Protein AF-A0A3D0IEE3-F1 (afdb_monomer)

Secondary structure (DSSP, 8-state):
-HHHHHHHHHHHHHHHHHHHHTT-THHHHHHHHHHHHHHTTT-HHHHHHHHHHSGGGGS-HHHHT-

Radius of gyration: 12.46 Å; Cα contacts (8 Å, |Δi|>4): 45; chains: 1; bounding box: 30×20×33 Å

Structure (mmCIF, N/CA/C/O backbone):
data_AF-A0A3D0IEE3-F1
#
_entry.id   AF-A0A3D0IEE3-F1
#
loop_
_atom_site.group_PDB
_atom_site.id
_atom_site.type_symbol
_atom_site.label_atom_id
_atom_site.label_alt_id
_atom_site.label_comp_id
_atom_site.label_asym_id
_atom_site.label_entity_id
_atom_site.label_seq_id
_atom_site.pdbx_PDB_ins_code
_atom_site.Cartn_x
_atom_site.Cartn_y
_atom_site.Cartn_z
_atom_site.occupancy
_atom_site.B_iso_or_equiv
_atom_site.auth_seq_id
_atom_site.auth_comp_id
_atom_site.auth_asym_id
_atom_site.auth_atom_id
_atom_site.pdbx_PDB_model_num
ATOM 1 N N . HIS A 1 1 ? -15.239 4.308 10.417 1.00 77.06 1 HIS A N 1
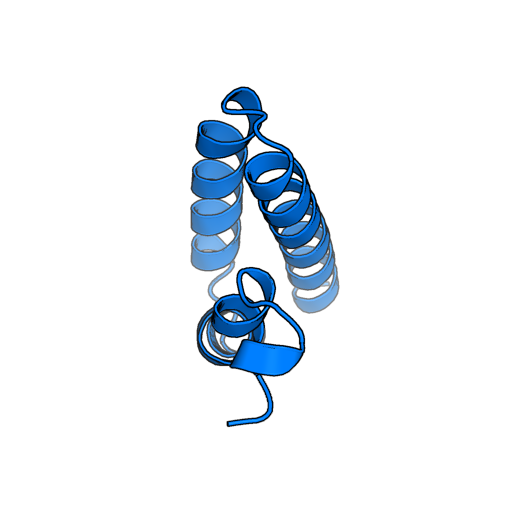ATOM 2 C CA . HIS A 1 1 ? -14.500 4.617 9.169 1.00 77.06 1 HIS A CA 1
ATOM 3 C C . HIS A 1 1 ? -13.269 3.704 8.969 1.00 77.06 1 HIS A C 1
ATOM 5 O O . HIS A 1 1 ? -12.178 4.212 8.738 1.00 77.06 1 HIS A O 1
ATOM 11 N N . ARG A 1 2 ? -13.400 2.364 9.058 1.00 82.50 2 ARG A N 1
ATOM 12 C CA . ARG A 1 2 ? -12.258 1.425 8.904 1.00 82.50 2 ARG A CA 1
ATOM 13 C C . ARG A 1 2 ? -11.802 1.311 7.444 1.00 82.50 2 ARG A C 1
ATOM 15 O O . ARG A 1 2 ? -10.628 1.493 7.162 1.00 82.50 2 ARG A O 1
ATOM 22 N N . LEU A 1 3 ? -12.757 1.142 6.527 1.00 88.19 3 LEU A N 1
ATOM 23 C CA . LEU A 1 3 ? -12.502 1.016 5.086 1.00 88.19 3 LEU A CA 1
ATOM 24 C C . LEU A 1 3 ? -11.821 2.252 4.486 1.00 88.19 3 LEU A C 1
ATOM 26 O O . LEU A 1 3 ? -10.878 2.117 3.723 1.00 88.19 3 LEU A O 1
ATOM 30 N N . VAL A 1 4 ? -12.230 3.459 4.889 1.00 91.31 4 VAL A N 1
ATOM 31 C CA . VAL A 1 4 ? -11.597 4.707 4.417 1.00 91.31 4 VAL A CA 1
ATOM 32 C C . VAL A 1 4 ? -10.130 4.788 4.858 1.00 91.31 4 VAL A C 1
ATOM 34 O O . VAL A 1 4 ? -9.276 5.164 4.069 1.00 91.31 4 VAL A O 1
ATOM 37 N N . LYS A 1 5 ? -9.817 4.377 6.097 1.00 90.19 5 LYS A N 1
ATOM 38 C CA . LYS A 1 5 ? -8.435 4.328 6.606 1.00 90.19 5 LYS A CA 1
ATOM 39 C C . LYS A 1 5 ? -7.579 3.261 5.921 1.00 90.19 5 LYS A C 1
ATOM 41 O O . LYS A 1 5 ? -6.368 3.446 5.824 1.00 90.19 5 LYS A O 1
ATOM 46 N N . ALA A 1 6 ? -8.191 2.154 5.502 1.00 91.00 6 ALA A N 1
ATOM 47 C CA . ALA A 1 6 ? -7.524 1.122 4.717 1.00 91.00 6 ALA A CA 1
ATOM 48 C C . ALA A 1 6 ? -7.246 1.614 3.291 1.00 91.00 6 ALA A C 1
ATOM 50 O O . ALA A 1 6 ? -6.117 1.512 2.829 1.00 91.00 6 ALA A O 1
ATOM 51 N N . ALA A 1 7 ? -8.235 2.232 2.638 1.00 91.25 7 ALA A N 1
ATOM 52 C CA . ALA A 1 7 ? -8.095 2.802 1.298 1.00 91.25 7 ALA A CA 1
ATOM 53 C C . ALA A 1 7 ? -7.014 3.894 1.232 1.00 91.25 7 ALA A C 1
ATOM 55 O O . ALA A 1 7 ? -6.210 3.904 0.305 1.00 91.25 7 ALA A O 1
ATOM 56 N N . ASP A 1 8 ? -6.954 4.767 2.240 1.00 92.81 8 ASP A N 1
ATOM 57 C CA . ASP A 1 8 ? -5.916 5.797 2.366 1.00 92.81 8 ASP A CA 1
ATOM 58 C C . ASP A 1 8 ? -4.501 5.185 2.419 1.00 92.81 8 ASP A C 1
ATOM 60 O O . ASP A 1 8 ? -3.623 5.555 1.638 1.00 92.81 8 ASP A O 1
ATOM 64 N N . ARG A 1 9 ? -4.300 4.156 3.257 1.00 91.56 9 ARG A N 1
ATOM 65 C CA . ARG A 1 9 ? -3.013 3.444 3.347 1.00 91.56 9 ARG A CA 1
ATOM 66 C C . ARG A 1 9 ? -2.672 2.670 2.078 1.00 91.56 9 ARG A C 1
ATOM 68 O O . ARG A 1 9 ? -1.522 2.703 1.652 1.00 91.56 9 ARG A O 1
ATOM 75 N N . LEU A 1 10 ? -3.651 2.011 1.457 1.00 91.62 10 LEU A N 1
ATOM 76 C CA . LEU A 1 10 ? -3.464 1.312 0.183 1.00 91.62 10 LEU A CA 1
ATOM 77 C C . LEU A 1 10 ? -3.027 2.283 -0.921 1.00 91.62 10 LEU A C 1
ATOM 79 O O . LEU A 1 10 ? -2.097 1.985 -1.666 1.00 91.62 10 LEU A O 1
ATOM 83 N N . SER A 1 11 ? -3.627 3.474 -0.989 1.00 91.75 11 SER A N 1
ATOM 84 C CA . SER A 1 11 ? -3.219 4.508 -1.945 1.00 91.75 11 SER A CA 1
ATOM 85 C C . SER A 1 11 ? -1.774 4.965 -1.714 1.00 91.75 11 SER A C 1
ATOM 87 O O . SER A 1 11 ? -1.030 5.155 -2.679 1.00 91.75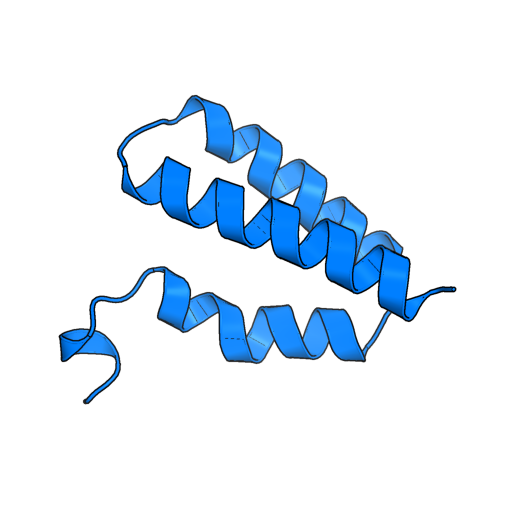 11 SER A O 1
ATOM 89 N N . ALA A 1 12 ? -1.361 5.130 -0.454 1.00 90.88 12 ALA A N 1
ATOM 90 C CA . ALA A 1 12 ? 0.014 5.486 -0.111 1.00 90.88 12 ALA A CA 1
ATOM 91 C C . ALA A 1 12 ? 1.007 4.361 -0.463 1.00 90.88 12 ALA A C 1
ATOM 93 O O . ALA A 1 12 ? 2.074 4.632 -1.016 1.00 90.88 12 ALA A O 1
ATOM 94 N N . PHE A 1 13 ? 0.633 3.103 -0.218 1.00 90.56 13 PHE A N 1
ATOM 95 C CA . PHE A 1 13 ? 1.429 1.926 -0.570 1.00 90.56 13 PHE A CA 1
ATOM 96 C C . PHE A 1 13 ? 1.655 1.820 -2.087 1.00 90.56 13 PHE A C 1
ATOM 98 O O . PHE A 1 13 ? 2.795 1.698 -2.535 1.00 90.56 13 PHE A O 1
ATOM 105 N N . LEU A 1 14 ? 0.593 1.958 -2.889 1.00 88.31 14 LEU A N 1
ATOM 106 C CA . LEU A 1 14 ? 0.687 1.921 -4.354 1.00 88.31 14 LEU A CA 1
ATOM 107 C C . LEU A 1 14 ? 1.569 3.047 -4.909 1.00 88.31 14 LEU A C 1
ATOM 109 O O . LEU A 1 14 ? 2.314 2.834 -5.866 1.00 88.31 14 LEU A O 1
ATOM 113 N N . LYS A 1 15 ? 1.522 4.240 -4.302 1.00 86.81 15 LYS A N 1
ATOM 114 C CA . LYS A 1 15 ? 2.407 5.347 -4.678 1.00 86.81 15 LYS A CA 1
ATOM 115 C C . LYS A 1 15 ? 3.873 4.989 -4.434 1.00 86.81 15 LYS A C 1
ATOM 117 O O . LYS A 1 15 ? 4.679 5.192 -5.335 1.00 86.81 15 LYS A O 1
ATOM 122 N N . CYS A 1 16 ? 4.201 4.415 -3.275 1.00 87.25 16 CYS A N 1
ATOM 123 C CA . CYS A 1 16 ? 5.567 3.979 -2.968 1.00 87.25 16 CYS A CA 1
ATOM 124 C C . CYS A 1 16 ? 6.061 2.918 -3.959 1.00 87.25 16 CYS A C 1
ATOM 126 O O . CYS A 1 16 ? 7.184 3.013 -4.437 1.00 87.25 16 CYS A O 1
ATOM 128 N N . LEU A 1 17 ? 5.204 1.962 -4.325 1.00 84.31 17 LEU A N 1
ATOM 129 C CA . LEU A 1 17 ? 5.542 0.897 -5.271 1.00 84.31 17 LEU A CA 1
ATOM 130 C C . LEU A 1 17 ? 5.854 1.436 -6.682 1.00 84.31 17 LEU A C 1
ATOM 132 O O . LEU A 1 17 ? 6.769 0.950 -7.345 1.00 84.31 17 LEU A O 1
ATOM 136 N N . MET A 1 18 ? 5.148 2.479 -7.135 1.00 81.00 18 MET A N 1
ATOM 137 C CA . MET A 1 18 ? 5.470 3.144 -8.406 1.00 81.00 18 MET A CA 1
ATOM 138 C C . MET A 1 18 ? 6.787 3.934 -8.355 1.00 81.00 18 MET A C 1
ATOM 140 O O . MET A 1 18 ? 7.526 3.930 -9.336 1.00 81.00 18 MET A O 1
ATOM 144 N N . GLU A 1 19 ? 7.087 4.602 -7.237 1.00 82.62 19 GLU A N 1
ATOM 145 C CA . GLU A 1 19 ? 8.345 5.349 -7.057 1.00 82.62 19 GLU A CA 1
ATOM 146 C C . GLU A 1 19 ? 9.558 4.412 -6.910 1.00 82.62 19 GLU A C 1
ATOM 148 O O . GLU A 1 19 ? 10.624 4.690 -7.454 1.00 82.62 19 GLU A O 1
ATOM 153 N N . GLU A 1 20 ? 9.387 3.258 -6.258 1.00 77.62 20 GLU A N 1
ATOM 154 C CA . GLU A 1 20 ? 10.411 2.208 -6.168 1.00 77.62 20 GLU A CA 1
ATOM 155 C C . GLU A 1 20 ? 10.786 1.691 -7.570 1.00 77.62 20 GLU A C 1
ATOM 157 O O . GLU A 1 20 ? 11.964 1.588 -7.911 1.00 77.62 20 GLU A O 1
ATOM 162 N N . LYS A 1 21 ? 9.791 1.484 -8.448 1.00 72.31 21 LYS A N 1
ATOM 163 C CA . LYS A 1 21 ? 10.021 1.131 -9.862 1.00 72.31 21 LYS A CA 1
ATOM 164 C C . LYS A 1 21 ? 10.751 2.229 -10.646 1.00 72.31 21 LYS A C 1
ATOM 166 O O . LYS A 1 21 ? 11.441 1.922 -11.617 1.00 72.31 21 LYS A O 1
ATOM 171 N N . ALA A 1 22 ? 10.637 3.489 -10.229 1.00 74.50 22 ALA A N 1
ATOM 172 C CA . ALA A 1 22 ? 11.366 4.617 -10.808 1.00 74.50 22 ALA A CA 1
ATOM 173 C C . ALA A 1 22 ? 12.822 4.739 -10.295 1.00 74.50 22 ALA A C 1
ATOM 175 O O . ALA A 1 22 ? 13.462 5.763 -10.535 1.00 74.50 22 ALA A O 1
ATOM 176 N N . ALA A 1 23 ? 13.354 3.687 -9.652 1.00 67.50 23 ALA A N 1
ATOM 177 C CA . ALA A 1 23 ? 14.712 3.576 -9.110 1.00 67.50 23 ALA A CA 1
ATOM 178 C C . ALA A 1 23 ? 15.008 4.518 -7.929 1.00 67.50 23 ALA A C 1
ATOM 180 O O . ALA A 1 23 ? 16.134 4.994 -7.771 1.00 67.50 23 ALA A O 1
ATOM 181 N N . ASN A 1 24 ? 14.000 4.776 -7.088 1.00 65.75 24 ASN A N 1
ATOM 182 C CA . ASN A 1 24 ? 14.175 5.511 -5.840 1.00 65.75 24 ASN A CA 1
ATOM 183 C C . ASN A 1 24 ? 14.104 4.575 -4.619 1.00 65.75 24 ASN A C 1
ATOM 185 O O . ASN A 1 24 ? 13.028 4.309 -4.078 1.00 65.75 24 ASN A O 1
ATOM 189 N N . ASP A 1 25 ? 15.269 4.104 -4.166 1.00 69.62 25 ASP A N 1
ATOM 190 C CA . ASP A 1 25 ? 15.414 3.191 -3.018 1.00 69.62 25 ASP A CA 1
ATOM 191 C C . ASP A 1 25 ? 14.919 3.790 -1.685 1.00 69.62 25 ASP A C 1
ATOM 193 O O .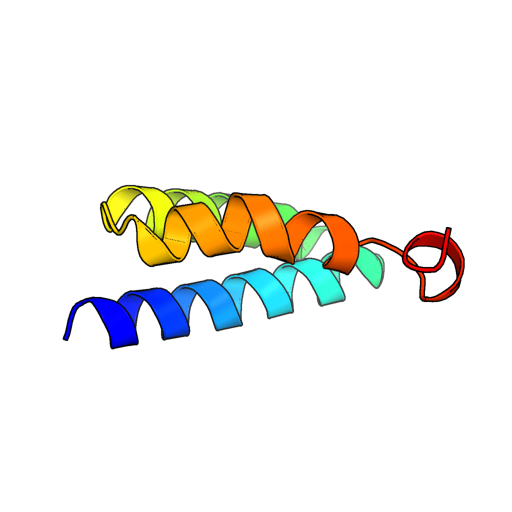 ASP A 1 25 ? 14.659 3.063 -0.723 1.00 69.62 25 ASP A O 1
ATOM 197 N N . GLU A 1 26 ? 14.730 5.111 -1.615 1.00 74.56 26 GLU A N 1
ATOM 198 C CA . GLU A 1 26 ? 14.230 5.810 -0.424 1.00 74.56 26 GLU A CA 1
ATOM 199 C C . GLU A 1 26 ? 12.809 5.343 -0.034 1.00 74.56 26 GLU A C 1
ATOM 201 O O . GLU A 1 26 ? 12.437 5.336 1.144 1.00 74.56 26 GLU A O 1
ATOM 206 N N . PHE A 1 27 ? 12.038 4.849 -1.010 1.00 75.69 27 PHE A N 1
ATOM 207 C CA . PHE A 1 27 ? 10.657 4.399 -0.826 1.00 75.69 27 PHE A CA 1
ATOM 208 C C . PHE A 1 27 ? 10.514 2.937 -0.382 1.00 75.69 27 PHE A C 1
ATOM 210 O O . PHE A 1 27 ? 9.421 2.548 0.040 1.00 75.69 27 PHE A O 1
ATOM 217 N N . HIS A 1 28 ? 11.591 2.142 -0.380 1.00 78.00 28 HIS A N 1
ATOM 218 C CA . HIS A 1 28 ? 11.542 0.746 0.074 1.00 78.00 28 HIS A CA 1
ATOM 219 C C . HIS A 1 28 ? 11.168 0.652 1.563 1.00 78.00 28 HIS A C 1
ATOM 221 O O . HIS A 1 28 ? 10.271 -0.097 1.954 1.00 78.00 28 HIS A O 1
ATOM 227 N N . SER A 1 29 ? 11.805 1.474 2.405 1.00 82.94 29 SER A N 1
ATOM 228 C CA . SER A 1 29 ? 11.528 1.516 3.851 1.00 82.94 29 SER A CA 1
ATOM 229 C C . SER A 1 29 ? 10.114 2.025 4.172 1.00 82.94 29 SER A C 1
ATOM 231 O O . SER A 1 29 ? 9.446 1.534 5.092 1.00 82.94 29 SER A O 1
ATOM 233 N N . ALA A 1 30 ? 9.629 2.987 3.381 1.00 86.06 30 ALA A N 1
ATOM 234 C CA . ALA A 1 30 ? 8.286 3.536 3.506 1.00 86.06 30 ALA A CA 1
ATOM 235 C C . ALA A 1 30 ? 7.228 2.490 3.134 1.00 86.06 30 ALA A C 1
ATOM 237 O O . ALA A 1 30 ? 6.260 2.316 3.878 1.00 86.06 30 ALA A O 1
ATOM 238 N N . LYS A 1 31 ? 7.445 1.743 2.043 1.00 86.81 31 LYS A N 1
ATOM 239 C CA . LYS A 1 31 ? 6.566 0.653 1.606 1.00 86.81 31 LYS A CA 1
ATOM 240 C C . LYS A 1 31 ? 6.360 -0.378 2.716 1.00 86.81 31 LYS A C 1
ATOM 242 O O . LYS A 1 31 ? 5.215 -0.626 3.084 1.00 86.81 31 LYS A O 1
ATOM 247 N N . GLU A 1 32 ? 7.438 -0.900 3.305 1.00 87.44 32 GLU A N 1
ATOM 248 C CA . GLU A 1 32 ? 7.350 -1.901 4.383 1.00 87.44 32 GLU A CA 1
ATOM 249 C C . GLU A 1 32 ? 6.594 -1.381 5.616 1.00 87.44 32 GLU A C 1
ATOM 251 O O . GLU A 1 32 ? 5.841 -2.109 6.266 1.00 87.44 32 GLU A O 1
ATOM 256 N N . THR A 1 33 ? 6.792 -0.107 5.960 1.00 90.44 33 THR A N 1
ATOM 257 C CA . THR A 1 33 ? 6.114 0.517 7.105 1.0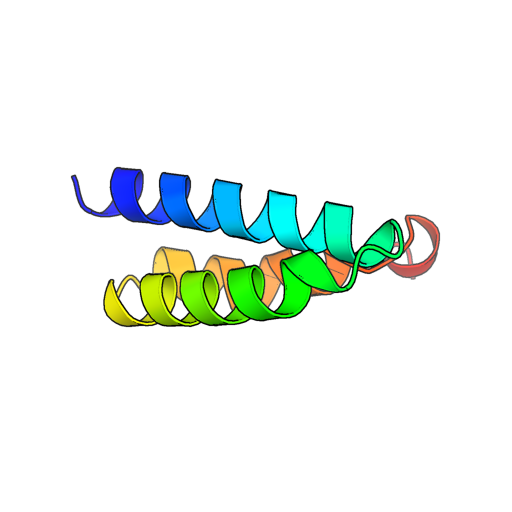0 90.44 33 THR A CA 1
ATOM 258 C C . THR A 1 33 ? 4.612 0.654 6.847 1.00 90.44 33 THR A C 1
ATOM 260 O O . THR A 1 33 ? 3.794 0.385 7.735 1.00 90.44 33 THR A O 1
ATOM 263 N N . ILE A 1 34 ? 4.232 1.054 5.631 1.00 90.88 34 ILE A N 1
ATOM 264 C CA . ILE A 1 34 ? 2.827 1.189 5.234 1.00 90.88 34 ILE A CA 1
ATOM 265 C C . ILE A 1 34 ? 2.168 -0.190 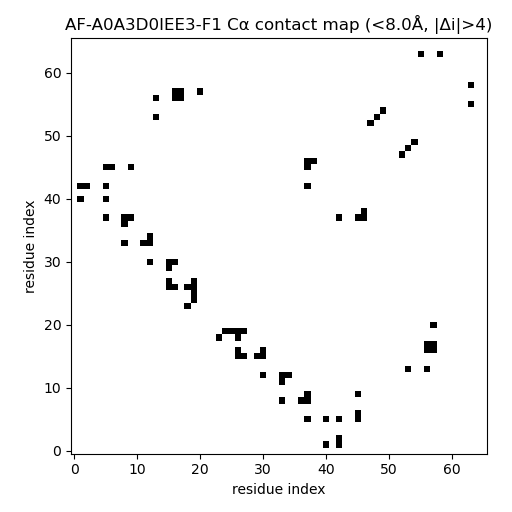5.127 1.00 90.88 34 ILE A C 1
ATOM 267 O O . ILE A 1 34 ? 1.043 -0.344 5.592 1.00 90.88 34 ILE A O 1
ATOM 271 N N . GLU A 1 35 ? 2.865 -1.193 4.594 1.00 90.56 35 GLU A N 1
ATOM 272 C CA . GLU A 1 35 ? 2.384 -2.576 4.501 1.00 90.56 35 GLU A CA 1
ATOM 273 C C . GLU A 1 35 ? 2.035 -3.143 5.881 1.00 90.56 35 GLU A C 1
ATOM 275 O O . GLU A 1 35 ? 0.900 -3.560 6.111 1.00 90.56 35 GLU A O 1
ATOM 280 N N . LYS A 1 36 ? 2.945 -3.020 6.857 1.00 91.88 36 LYS A N 1
ATOM 281 C CA . LYS A 1 36 ? 2.663 -3.376 8.260 1.00 91.88 36 LYS A CA 1
ATOM 282 C C . LYS A 1 36 ? 1.450 -2.626 8.806 1.00 91.88 36 LYS A C 1
ATOM 284 O O . LYS A 1 36 ? 0.575 -3.219 9.425 1.00 91.88 36 LYS A O 1
ATOM 289 N N . SER A 1 37 ? 1.355 -1.332 8.503 1.00 90.88 37 SER A N 1
ATOM 290 C CA . SER A 1 37 ? 0.225 -0.502 8.929 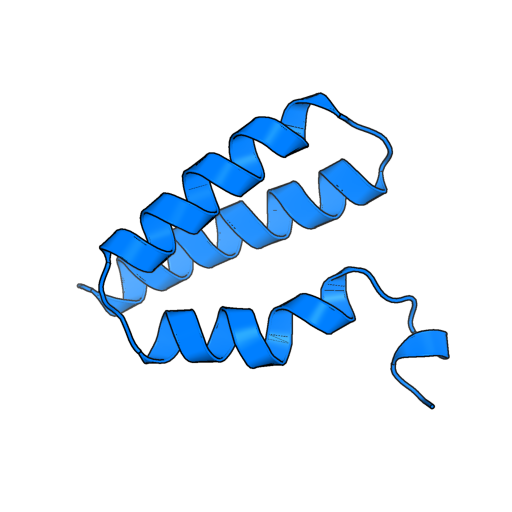1.00 90.88 37 SER A CA 1
ATOM 291 C C . SER A 1 37 ? -1.112 -0.920 8.303 1.00 90.88 37 SER A C 1
ATOM 293 O O . SER A 1 37 ? -2.161 -0.582 8.858 1.00 90.88 37 SER A O 1
ATOM 295 N N . ILE A 1 38 ? -1.103 -1.578 7.138 1.00 90.25 38 ILE A N 1
ATOM 296 C CA . ILE A 1 38 ? -2.296 -2.158 6.510 1.00 90.25 38 ILE A CA 1
ATOM 297 C C . ILE A 1 38 ? -2.658 -3.469 7.213 1.00 90.25 38 ILE A C 1
ATOM 299 O O . ILE A 1 38 ? -3.825 -3.640 7.565 1.00 90.25 38 ILE A O 1
ATOM 303 N N . HIS A 1 39 ? -1.674 -4.323 7.507 1.00 90.56 39 HIS A N 1
ATOM 304 C CA . HIS A 1 39 ? -1.889 -5.565 8.256 1.00 90.56 39 HIS A CA 1
ATOM 305 C C . HIS A 1 39 ? -2.452 -5.323 9.666 1.00 90.56 39 HIS A C 1
ATOM 307 O O . HIS A 1 39 ? -3.399 -5.988 10.098 1.00 90.56 39 HIS A O 1
ATOM 313 N N . ASP A 1 40 ? -1.961 -4.289 10.348 1.00 92.38 40 ASP A N 1
ATOM 314 C CA . ASP A 1 40 ? -2.424 -3.889 11.683 1.00 92.38 40 ASP A CA 1
ATOM 315 C C . ASP A 1 40 ? -3.872 -3.358 11.698 1.00 92.38 40 ASP A C 1
ATOM 317 O O . ASP A 1 40 ? -4.502 -3.274 12.755 1.00 92.38 40 ASP A O 1
ATOM 321 N N . LEU A 1 41 ? -4.445 -2.993 10.541 1.00 88.69 41 LEU A N 1
ATOM 322 C CA . LEU A 1 41 ? -5.863 -2.618 10.463 1.00 88.69 41 LEU A CA 1
ATOM 323 C C . LEU A 1 41 ? -6.804 -3.824 10.585 1.00 88.69 41 LEU A C 1
ATOM 325 O O . LEU A 1 41 ? -8.011 -3.603 10.748 1.00 88.69 41 LEU A O 1
ATOM 329 N N . HIS A 1 42 ? -6.285 -5.056 10.485 1.00 87.81 42 HIS A N 1
ATOM 330 C CA . HIS A 1 42 ? -7.050 -6.306 10.515 1.00 87.81 42 HIS A CA 1
ATOM 331 C C . HIS A 1 42 ? -8.294 -6.240 9.609 1.00 87.81 42 HIS A C 1
ATOM 333 O O . HIS A 1 42 ? -9.427 -6.500 10.026 1.00 87.81 42 HIS A O 1
ATOM 339 N N . CYS A 1 43 ? -8.086 -5.790 8.369 1.00 90.38 43 CYS A N 1
ATOM 340 C CA . CYS A 1 43 ? -9.143 -5.558 7.393 1.00 90.38 43 CYS A CA 1
ATOM 341 C C . CYS A 1 43 ? -9.022 -6.571 6.255 1.00 90.38 43 CYS A C 1
ATOM 343 O O . CYS A 1 43 ? -8.181 -6.407 5.377 1.00 90.38 43 CYS A O 1
ATOM 345 N N . GLU A 1 44 ? -9.886 -7.583 6.255 1.00 91.31 44 GLU A N 1
ATOM 346 C CA . GLU A 1 44 ? -9.872 -8.672 5.267 1.00 91.31 44 GLU A CA 1
ATOM 347 C C . GLU A 1 44 ? -9.937 -8.165 3.820 1.00 91.31 44 GLU A C 1
ATOM 349 O O . GLU A 1 44 ? -9.267 -8.697 2.942 1.00 91.31 44 GLU A O 1
ATOM 354 N N . GLU A 1 45 ? -10.685 -7.091 3.566 1.00 90.69 45 GLU A N 1
ATOM 355 C CA . GLU A 1 45 ? -10.794 -6.489 2.237 1.00 90.69 45 GLU A CA 1
ATOM 356 C C . GLU A 1 45 ? -9.472 -5.862 1.770 1.00 90.69 45 GLU A C 1
ATOM 358 O O . GLU A 1 45 ? -9.152 -5.900 0.582 1.00 90.69 45 GLU A O 1
ATOM 363 N N . ALA A 1 46 ? -8.692 -5.300 2.699 1.00 89.75 46 ALA A N 1
ATOM 364 C CA . ALA A 1 46 ? -7.388 -4.718 2.396 1.00 89.75 46 ALA A CA 1
ATOM 365 C C . ALA A 1 46 ? -6.334 -5.808 2.165 1.00 89.75 46 ALA A C 1
ATOM 367 O O . ALA A 1 46 ? -5.567 -5.711 1.211 1.00 89.75 46 ALA A O 1
ATOM 368 N N . GLU A 1 47 ? -6.357 -6.868 2.977 1.00 90.25 47 GLU A N 1
ATOM 369 C CA . GLU A 1 47 ? -5.524 -8.064 2.788 1.00 90.25 47 GLU A CA 1
ATOM 370 C C . GLU A 1 47 ? -5.791 -8.723 1.435 1.00 90.25 47 GLU A C 1
ATOM 372 O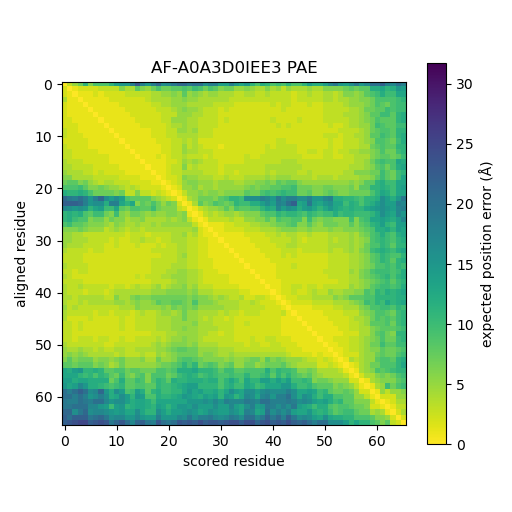 O . GLU A 1 47 ? -4.868 -9.027 0.679 1.00 90.25 47 GLU A O 1
ATOM 377 N N . TYR A 1 48 ? -7.070 -8.890 1.089 1.00 90.31 48 TYR A N 1
ATOM 378 C CA . TYR A 1 48 ? -7.469 -9.438 -0.200 1.00 90.31 48 TYR A CA 1
ATOM 379 C C . TYR A 1 48 ? -6.941 -8.577 -1.350 1.00 90.31 48 TYR A C 1
ATOM 381 O O . TYR A 1 48 ? -6.422 -9.116 -2.330 1.00 90.31 48 TYR A O 1
ATOM 389 N N . TYR A 1 49 ? -7.031 -7.249 -1.215 1.00 89.19 49 TYR A N 1
ATOM 390 C CA . TYR A 1 49 ? -6.520 -6.320 -2.214 1.00 89.19 49 TYR A CA 1
ATOM 391 C C . TYR A 1 49 ? -5.001 -6.442 -2.392 1.00 89.19 49 TYR A C 1
ATOM 393 O O . TYR A 1 49 ? -4.527 -6.563 -3.523 1.00 89.19 49 TYR A O 1
ATOM 401 N N . LEU A 1 50 ? -4.245 -6.468 -1.290 1.00 86.88 50 LEU A N 1
ATOM 402 C CA . LEU A 1 50 ? -2.795 -6.667 -1.318 1.00 86.88 50 LEU A CA 1
ATOM 403 C C . LEU A 1 50 ? -2.423 -8.005 -1.971 1.00 86.88 50 LEU A C 1
ATOM 405 O O . LEU A 1 50 ? -1.565 -8.043 -2.843 1.00 86.88 50 LEU A O 1
ATOM 409 N N . ALA A 1 51 ? -3.098 -9.099 -1.626 1.00 87.06 51 ALA A N 1
ATOM 410 C CA . ALA A 1 51 ? -2.757 -10.413 -2.166 1.00 87.06 51 ALA A CA 1
ATOM 411 C C . ALA A 1 51 ? -3.104 -10.582 -3.659 1.00 87.06 51 ALA A C 1
ATOM 413 O O . ALA A 1 51 ? -2.374 -11.260 -4.380 1.00 87.06 51 ALA A O 1
ATOM 414 N N . HIS A 1 52 ? -4.207 -9.989 -4.132 1.00 85.44 52 HIS A N 1
ATOM 415 C CA . HIS A 1 52 ? -4.733 -10.257 -5.480 1.00 85.44 52 HIS A CA 1
ATOM 416 C C . HIS A 1 52 ? -4.438 -9.152 -6.495 1.00 85.44 52 HIS A C 1
ATOM 418 O O . HIS A 1 52 ? -4.285 -9.445 -7.679 1.00 85.44 52 HIS A O 1
ATOM 424 N N . PHE A 1 53 ? -4.373 -7.890 -6.065 1.00 82.56 53 PHE A N 1
ATOM 425 C CA . PHE A 1 53 ? -4.264 -6.749 -6.978 1.00 82.56 53 PHE A CA 1
ATOM 426 C C . PHE A 1 53 ? -2.876 -6.118 -6.998 1.00 82.56 53 PHE A C 1
ATOM 428 O O . PHE A 1 53 ? -2.518 -5.545 -8.018 1.00 82.56 53 PHE A O 1
ATOM 435 N N . VAL A 1 54 ? -2.074 -6.229 -5.935 1.00 81.12 54 VAL A N 1
ATOM 436 C CA . VAL A 1 54 ? -0.720 -5.641 -5.895 1.00 81.12 54 VAL A CA 1
ATOM 437 C C . VAL A 1 54 ? 0.323 -6.375 -6.747 1.00 81.12 54 VAL A C 1
ATOM 439 O O . VAL A 1 54 ? 1.110 -5.675 -7.382 1.00 81.12 54 VAL A O 1
ATOM 442 N N . PRO A 1 55 ? 0.377 -7.722 -6.832 1.00 77.06 55 PRO A N 1
ATOM 443 C CA . PRO A 1 55 ? 1.409 -8.408 -7.617 1.00 77.06 55 PRO A CA 1
ATOM 444 C C . PRO A 1 55 ? 1.559 -7.905 -9.070 1.00 77.06 55 PRO A C 1
ATOM 446 O O . PRO A 1 55 ? 2.693 -7.671 -9.495 1.00 77.06 55 PRO A O 1
ATOM 449 N N . PRO A 1 56 ? 0.471 -7.636 -9.827 1.00 70.69 56 PRO A N 1
ATOM 450 C CA . PRO A 1 56 ? 0.594 -7.094 -11.179 1.00 70.69 56 PRO A CA 1
ATO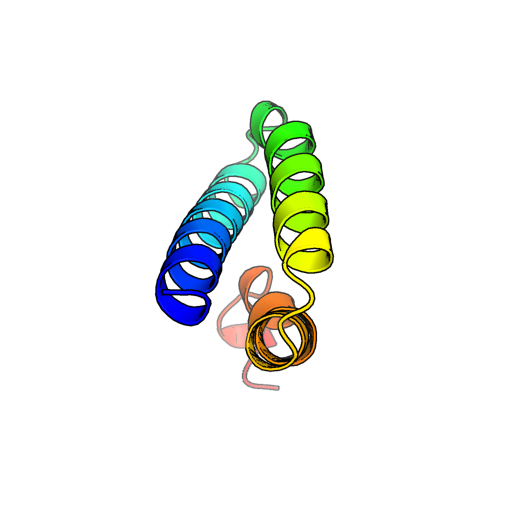M 451 C C . PRO A 1 56 ? 0.999 -5.610 -11.246 1.00 70.69 56 PRO A C 1
ATOM 453 O O . PRO A 1 56 ? 1.391 -5.160 -12.317 1.00 70.69 56 PRO A O 1
ATOM 456 N N . TYR A 1 57 ? 0.982 -4.829 -10.157 1.00 67.19 57 TYR A N 1
ATOM 457 C CA . TYR A 1 57 ? 1.420 -3.419 -10.207 1.00 67.19 57 TYR A CA 1
ATOM 458 C C . TYR A 1 57 ? 2.928 -3.258 -10.487 1.00 67.19 57 TYR A C 1
ATOM 460 O O . TYR A 1 57 ? 3.361 -2.206 -10.961 1.00 67.19 57 TYR A O 1
ATOM 468 N N . GLY A 1 58 ? 3.733 -4.295 -10.237 1.00 61.12 58 GLY A N 1
ATOM 469 C CA . GLY A 1 58 ? 5.145 -4.339 -10.635 1.00 61.12 58 GLY A CA 1
ATOM 470 C C . GLY A 1 58 ? 5.354 -4.742 -12.098 1.00 61.12 58 GLY A C 1
ATOM 471 O O . GLY A 1 58 ? 6.378 -4.397 -12.694 1.00 61.12 58 GLY A O 1
ATOM 472 N N . MET A 1 59 ? 4.363 -5.405 -12.692 1.00 65.12 59 MET A N 1
ATOM 473 C CA . MET A 1 59 ? 4.423 -5.970 -14.032 1.00 65.12 59 MET A CA 1
ATOM 474 C C . MET A 1 59 ? 4.185 -4.904 -15.107 1.00 65.12 59 MET A C 1
ATOM 476 O O . MET A 1 59 ? 3.565 -3.859 -14.901 1.00 65.12 59 MET A O 1
ATOM 480 N N . THR A 1 60 ? 4.755 -5.134 -16.276 1.00 61.41 60 THR A N 1
ATOM 481 C CA . THR A 1 60 ? 4.446 -4.409 -17.508 1.00 61.41 60 THR A CA 1
ATOM 482 C C . THR A 1 60 ? 3.122 -4.911 -18.096 1.00 61.41 60 THR A C 1
ATOM 484 O O . THR A 1 60 ? 2.670 -6.011 -17.788 1.00 61.41 60 THR A O 1
ATOM 487 N N . LEU A 1 61 ? 2.480 -4.117 -18.961 1.00 61.41 61 LEU A N 1
ATOM 488 C CA . LEU A 1 61 ? 1.227 -4.517 -19.628 1.00 61.41 61 LEU A CA 1
ATOM 489 C C . LEU A 1 61 ? 1.358 -5.854 -20.386 1.00 61.41 61 LEU A C 1
ATOM 491 O O . LEU A 1 61 ? 0.405 -6.635 -20.420 1.00 61.41 61 LEU A O 1
ATOM 495 N N . ASP A 1 62 ? 2.545 -6.135 -20.930 1.00 62.97 62 ASP A N 1
ATOM 496 C CA . ASP A 1 62 ? 2.866 -7.402 -21.597 1.00 62.97 62 ASP A CA 1
ATOM 497 C C . ASP A 1 62 ? 2.936 -8.589 -20.621 1.00 62.97 62 ASP A C 1
ATOM 499 O O . ASP A 1 62 ? 2.572 -9.705 -20.983 1.00 62.97 62 ASP A O 1
ATOM 503 N N . GLU A 1 63 ? 3.364 -8.367 -19.377 1.00 61.62 63 GLU A N 1
ATOM 504 C CA . GLU A 1 63 ? 3.444 -9.401 -18.336 1.00 61.62 63 GLU A CA 1
ATOM 505 C C . GLU A 1 63 ? 2.075 -9.736 -17.724 1.00 61.62 63 GLU A C 1
ATOM 507 O O . GLU A 1 63 ? 1.871 -10.858 -17.273 1.00 61.62 63 GLU A O 1
ATOM 512 N N . ILE A 1 64 ? 1.127 -8.791 -17.748 1.00 62.12 64 ILE A N 1
ATOM 513 C CA . ILE A 1 64 ? -0.250 -8.983 -17.257 1.00 62.12 64 ILE A CA 1
ATOM 514 C C . ILE A 1 64 ? -1.119 -9.739 -18.278 1.00 62.12 64 ILE A C 1
ATOM 516 O O . ILE A 1 64 ? -2.079 -10.407 -17.904 1.00 62.12 64 ILE A O 1
ATOM 520 N N . SER A 1 65 ? -0.804 -9.634 -19.571 1.00 58.62 65 SER A N 1
ATOM 521 C CA . SER A 1 65 ? -1.646 -10.150 -20.665 1.00 58.62 65 SER A CA 1
ATOM 522 C C . SER A 1 65 ? -1.341 -11.603 -21.071 1.00 58.62 65 SER A C 1
ATOM 524 O O . SER A 1 65 ? -1.806 -12.038 -22.128 1.00 58.62 65 SER A O 1
ATOM 526 N N . ARG A 1 66 ? -0.544 -12.339 -20.285 1.00 50.62 66 ARG A N 1
ATOM 527 C CA . ARG A 1 66 ? -0.072 -13.697 -20.607 1.00 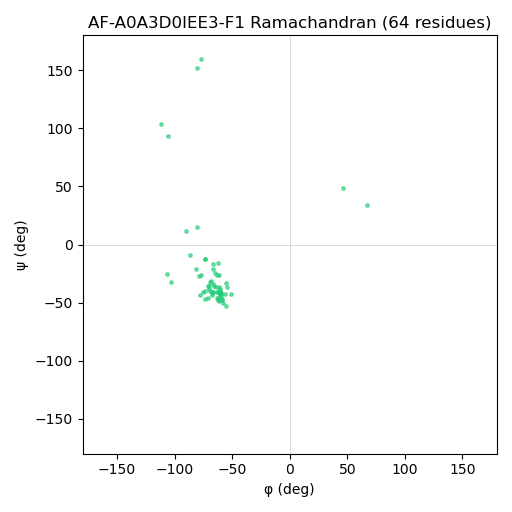50.62 66 ARG A CA 1
ATOM 528 C C . ARG A 1 66 ? -0.763 -14.797 -19.813 1.00 50.62 66 ARG A C 1
ATOM 530 O O . ARG A 1 66 ? -1.031 -14.585 -18.613 1.00 50.62 66 ARG A O 1
#

Nearest PDB structures (foldseek):
  2par-assembly1_B  TM=9.301E-01  e=1.429E-02  Escherichia coli K-12
  2paq-assembly1_B  TM=9.137E-01  e=1.429E-02  Escherichia coli K-12
  2paq-assembly1_A  TM=9.183E-01  e=2.643E-02  Escherichia coli K-12

Solvent-accessible surface area (backbone atoms only — not comparable to full-atom values): 3890 Å² total; per-residue (Å²): 119,67,66,62,57,43,52,54,46,50,55,53,34,54,52,27,57,56,42,39,74,72,75,36,75,80,30,54,66,52,32,57,54,41,50,52,59,49,61,73,62,72,41,68,71,54,53,51,42,54,72,71,58,46,68,59,72,80,47,51,76,76,67,68,75,110

Mean predicted aligned error: 5.93 Å

pLDDT: mean 81.65, std 10.95, range [50.62, 92.81]

Foldseek 3Di:
DLVVVLVVLVVVLLVLLVVVLVVDPVSVVVNVVSVVVNVVSVDVVSVCCCVPPVVCSSPDPVRVVD

Sequence (66 aa):
HRLVKAADRLSAFLKCLMEEKAANDEFHSAKETIEKSIHDLHCEEAEYYLAHFVPPYGMTLDEISR